Protein AF-A0A5T8BHX0-F1 (afdb_monomer_lite)

pLDDT: mean 75.8, std 11.66, range [43.38, 90.69]

Structure (mmCIF, N/CA/C/O backbone):
data_AF-A0A5T8BHX0-F1
#
_entry.id   AF-A0A5T8BHX0-F1
#
loop_
_atom_site.group_PDB
_atom_site.id
_atom_site.type_symbol
_atom_site.label_atom_id
_atom_site.label_alt_id
_atom_site.label_comp_id
_atom_site.label_asym_id
_atom_site.label_entity_id
_atom_site.label_seq_id
_atom_site.pdbx_PDB_ins_code
_atom_site.Cartn_x
_atom_site.Cartn_y
_atom_site.Cartn_z
_atom_site.occupancy
_atom_site.B_iso_or_equiv
_atom_site.auth_seq_id
_atom_site.auth_comp_id
_atom_site.auth_asym_id
_atom_site.auth_atom_id
_atom_site.pdbx_PDB_model_num
ATOM 1 N N . GLU A 1 1 ? -15.086 -4.095 2.480 1.00 58.72 1 GLU A N 1
ATOM 2 C CA . GLU A 1 1 ? -15.144 -3.227 3.676 1.00 58.72 1 GLU A CA 1
ATOM 3 C C . GLU A 1 1 ? -14.762 -4.026 4.922 1.00 58.72 1 GLU A C 1
ATOM 5 O O . GLU A 1 1 ? -15.613 -4.584 5.597 1.00 58.72 1 GLU A O 1
ATOM 10 N N . LEU A 1 2 ? -13.464 -4.172 5.206 1.00 61.06 2 LEU A N 1
ATOM 11 C CA . LEU A 1 2 ? -13.006 -5.100 6.254 1.00 61.06 2 LEU A CA 1
ATOM 12 C C . LEU A 1 2 ? -13.254 -4.571 7.681 1.00 61.06 2 LEU A C 1
ATOM 14 O O . LEU A 1 2 ? -13.450 -5.350 8.609 1.00 61.06 2 LEU A O 1
ATOM 18 N N . LEU A 1 3 ? -13.249 -3.243 7.832 1.00 58.75 3 LEU A N 1
ATOM 19 C CA . LEU A 1 3 ? -13.418 -2.551 9.111 1.00 58.75 3 LEU A CA 1
ATOM 20 C C . LEU A 1 3 ? -14.867 -2.276 9.487 1.00 58.75 3 LEU A C 1
ATOM 22 O O . LEU A 1 3 ? -15.176 -2.280 10.671 1.00 58.75 3 LEU A O 1
ATOM 26 N N . GLN A 1 4 ? -15.758 -2.091 8.510 1.00 59.72 4 GLN A N 1
ATOM 27 C CA . GLN A 1 4 ? -17.190 -1.988 8.808 1.00 59.72 4 GLN A CA 1
ATOM 28 C C . GLN A 1 4 ? -17.748 -3.305 9.364 1.00 59.72 4 GLN A C 1
ATOM 30 O O . GLN A 1 4 ? -18.643 -3.288 10.198 1.00 59.72 4 GLN A O 1
ATOM 35 N N . ASN A 1 5 ? -17.148 -4.432 8.972 1.00 60.81 5 ASN A N 1
ATOM 36 C CA . ASN A 1 5 ? -17.531 -5.761 9.442 1.00 60.81 5 ASN A CA 1
ATOM 37 C C . ASN A 1 5 ? -16.822 -6.194 10.739 1.00 60.81 5 ASN A 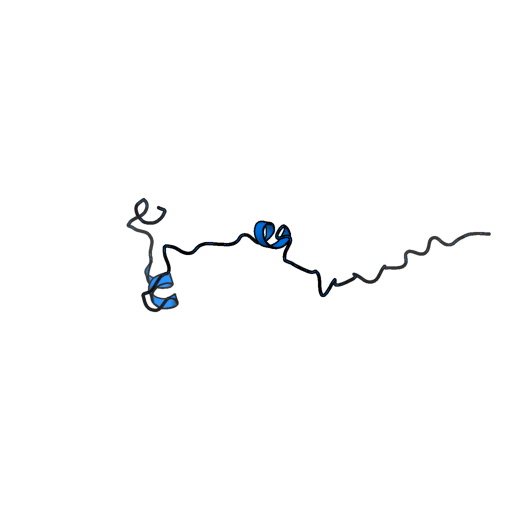C 1
ATOM 39 O O . ASN A 1 5 ? -17.158 -7.244 11.271 1.00 60.81 5 ASN A O 1
ATOM 43 N N . ASN A 1 6 ? -15.839 -5.430 11.242 1.00 64.06 6 ASN A N 1
ATOM 44 C CA . ASN A 1 6 ? -15.087 -5.749 12.465 1.00 64.06 6 ASN A CA 1
ATOM 45 C C . ASN A 1 6 ? -14.795 -4.473 13.278 1.00 64.06 6 ASN A C 1
ATOM 47 O O . ASN A 1 6 ? -13.655 -3.992 13.284 1.00 64.06 6 ASN A O 1
ATOM 51 N N . PRO A 1 7 ? -15.813 -3.912 13.955 1.00 64.25 7 PRO A N 1
ATOM 52 C CA . PRO A 1 7 ? -15.689 -2.662 14.707 1.00 64.25 7 PRO A CA 1
ATOM 53 C C . PRO A 1 7 ? -14.699 -2.737 15.885 1.00 64.25 7 PRO A C 1
ATOM 55 O O . PRO A 1 7 ? -14.123 -1.715 16.250 1.00 64.25 7 PRO A O 1
ATOM 58 N N . ASP A 1 8 ? -14.428 -3.933 16.419 1.00 67.06 8 ASP A N 1
ATOM 59 C CA . ASP A 1 8 ? -13.481 -4.156 17.526 1.00 67.06 8 ASP A CA 1
AT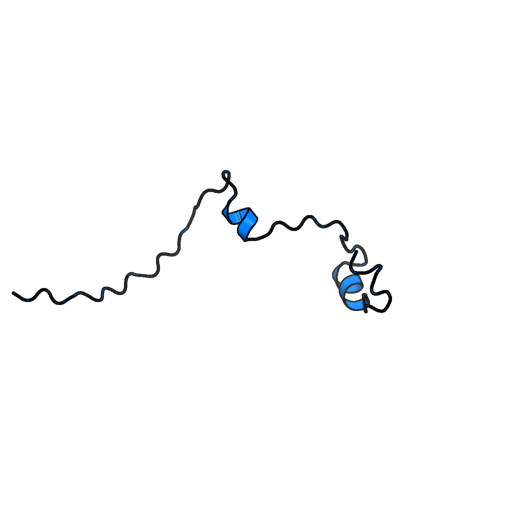OM 60 C C . ASP A 1 8 ? -12.015 -4.316 17.088 1.00 67.06 8 ASP A C 1
ATOM 62 O O . ASP A 1 8 ? -11.121 -4.566 17.906 1.00 67.06 8 ASP A O 1
ATOM 66 N N . ALA A 1 9 ? -11.716 -4.176 15.794 1.00 71.69 9 ALA A N 1
ATOM 67 C CA . ALA A 1 9 ? -10.343 -4.250 15.320 1.00 71.69 9 ALA A CA 1
ATOM 68 C C . ALA A 1 9 ? -9.497 -3.133 15.962 1.00 71.69 9 ALA A C 1
ATOM 70 O O . ALA A 1 9 ? -9.747 -1.938 15.782 1.00 71.69 9 ALA A O 1
ATOM 71 N N . ARG A 1 10 ? -8.451 -3.518 16.704 1.00 73.31 10 ARG A N 1
ATOM 72 C CA . ARG A 1 10 ? -7.543 -2.584 17.390 1.00 73.31 10 ARG A CA 1
ATOM 73 C C . ARG A 1 10 ? -6.731 -1.769 16.378 1.00 73.31 10 ARG A C 1
ATOM 75 O O . ARG A 1 10 ? -5.613 -2.118 16.011 1.00 73.31 10 ARG A O 1
ATOM 82 N N . LEU A 1 11 ? -7.291 -0.640 15.950 1.00 76.75 11 LEU A N 1
ATOM 83 C CA . LEU A 1 11 ? -6.685 0.292 14.996 1.00 76.75 11 LEU A CA 1
ATOM 84 C C . LEU A 1 11 ? -5.581 1.174 15.591 1.00 76.75 11 LEU A C 1
ATOM 86 O O . LEU A 1 11 ? -4.970 1.945 14.858 1.00 76.75 11 LEU A O 1
ATOM 90 N N . THR A 1 12 ? -5.322 1.097 16.896 1.00 81.31 12 THR A N 1
ATOM 91 C CA . THR A 1 12 ? -4.385 1.987 17.598 1.00 81.31 12 THR A CA 1
ATOM 92 C C . THR A 1 12 ? -2.981 1.934 16.998 1.00 81.31 12 THR A C 1
ATOM 94 O O . THR A 1 12 ? -2.389 2.977 16.750 1.00 81.31 12 THR A O 1
ATOM 97 N N . PHE A 1 13 ? -2.487 0.734 16.673 1.00 82.62 13 PHE A N 1
ATOM 98 C CA . PHE A 1 13 ? -1.187 0.552 16.021 1.00 82.62 13 PHE A CA 1
ATOM 99 C C . PHE A 1 13 ? -1.121 1.271 14.664 1.00 82.62 13 PHE A C 1
ATOM 101 O O . PHE A 1 13 ? -0.242 2.096 14.429 1.00 82.62 13 PHE A O 1
ATOM 108 N N . TRP A 1 14 ? -2.101 1.016 13.794 1.00 80.38 14 TRP A N 1
ATOM 109 C CA . TRP A 1 14 ? -2.172 1.600 12.455 1.00 80.38 14 TRP A CA 1
ATOM 110 C C . TRP A 1 14 ? -2.385 3.117 12.490 1.00 80.38 14 TRP A C 1
ATOM 112 O O . TRP A 1 14 ? -1.794 3.842 11.695 1.00 80.38 14 TRP A O 1
ATOM 122 N N . LYS A 1 15 ? -3.181 3.619 13.440 1.00 83.12 15 LYS A N 1
ATOM 123 C CA . LYS A 1 15 ? -3.398 5.057 13.644 1.00 83.12 15 LYS A CA 1
ATOM 124 C C . LYS A 1 15 ? -2.108 5.758 14.062 1.00 83.12 15 LYS A C 1
ATOM 126 O O . LYS A 1 15 ? -1.814 6.810 13.510 1.00 83.12 15 LYS A O 1
ATOM 131 N N . CYS A 1 16 ? -1.314 5.178 14.962 1.00 86.75 16 CYS A N 1
ATOM 132 C CA . CYS A 1 16 ? -0.008 5.743 15.309 1.00 86.75 16 CYS A CA 1
ATOM 133 C C . CYS A 1 16 ? 0.967 5.688 14.124 1.00 86.75 16 CYS A C 1
ATOM 135 O O . CYS A 1 16 ? 1.658 6.664 13.858 1.00 86.75 16 CYS A O 1
ATOM 137 N N . TRP A 1 17 ? 0.979 4.580 13.379 1.00 84.31 17 TRP A N 1
ATOM 138 C CA . TRP A 1 17 ? 1.868 4.387 12.230 1.00 84.31 17 TRP A CA 1
ATOM 139 C C . TRP A 1 17 ? 1.602 5.373 11.081 1.00 84.31 17 TRP A C 1
ATOM 141 O O . TRP A 1 17 ? 2.534 5.867 10.455 1.00 84.31 17 TRP A O 1
ATOM 151 N N . PHE A 1 18 ? 0.333 5.683 10.806 1.00 81.75 18 PHE A N 1
ATOM 152 C CA . PHE A 1 18 ? -0.078 6.594 9.731 1.00 81.75 18 PHE A CA 1
ATOM 153 C C . PHE A 1 18 ? -0.373 8.027 10.210 1.00 81.75 18 PHE A C 1
ATOM 155 O O . PHE A 1 18 ? -1.001 8.791 9.477 1.00 81.75 18 PHE A O 1
ATOM 162 N N . LEU A 1 19 ? 0.019 8.397 11.438 1.00 85.94 19 LEU A N 1
ATOM 163 C CA . LEU A 1 19 ? -0.321 9.696 12.052 1.00 85.94 19 LEU A CA 1
ATOM 164 C C . LEU A 1 19 ? -1.832 10.021 11.953 1.00 85.94 19 LEU A C 1
ATOM 166 O O . LEU A 1 19 ? -2.248 11.152 11.726 1.00 85.94 19 LEU A O 1
ATOM 170 N N . GLY A 1 20 ? -2.680 9.002 12.073 1.00 78.38 20 GLY A N 1
ATOM 171 C CA . GLY A 1 20 ? -4.136 9.104 11.972 1.00 78.38 20 GLY A CA 1
ATOM 172 C C . GLY A 1 20 ? -4.696 9.147 10.545 1.00 78.38 20 GLY A C 1
ATOM 173 O O . GLY A 1 20 ? -5.885 8.884 10.374 1.00 78.38 20 GLY A O 1
ATOM 174 N N . SER A 1 21 ? -3.873 9.382 9.518 1.00 82.06 21 SER A N 1
ATOM 175 C CA . SER A 1 21 ? -4.301 9.440 8.113 1.00 82.06 21 SER A CA 1
ATOM 176 C C . SER A 1 21 ? -4.073 8.104 7.408 1.00 82.06 21 SER A C 1
ATOM 178 O O . SER A 1 21 ? -3.165 7.934 6.594 1.00 82.06 21 SER A O 1
ATOM 180 N N . ILE A 1 22 ? -4.883 7.104 7.763 1.00 81.25 22 ILE A N 1
ATOM 181 C CA . ILE A 1 22 ? -4.808 5.785 7.129 1.00 81.25 22 ILE A CA 1
ATOM 182 C C . ILE A 1 22 ? -5.440 5.883 5.728 1.00 81.25 22 ILE A C 1
ATOM 184 O O . ILE A 1 22 ? -6.628 6.197 5.622 1.00 81.25 22 ILE A O 1
ATOM 188 N N . PRO A 1 23 ? -4.697 5.599 4.642 1.00 78.50 23 PRO A N 1
ATOM 189 C CA . PRO A 1 23 ? -5.233 5.660 3.288 1.00 78.50 23 PRO A CA 1
ATOM 190 C C . PRO A 1 23 ? -6.107 4.430 3.021 1.00 78.50 23 PRO A C 1
ATOM 192 O O . PRO A 1 23 ? -5.649 3.416 2.497 1.00 78.50 23 PRO A O 1
ATOM 195 N N . TRP A 1 24 ? -7.380 4.515 3.404 1.00 80.81 24 TRP A N 1
ATOM 196 C CA . TRP A 1 24 ? -8.350 3.423 3.273 1.00 80.81 24 TRP A CA 1
ATOM 197 C C . TRP A 1 24 ? -8.650 3.040 1.818 1.00 80.81 24 TRP A C 1
ATOM 199 O O . TRP A 1 24 ? -8.925 1.880 1.529 1.00 80.81 24 TRP A O 1
ATOM 209 N N . SER A 1 25 ? -8.555 3.995 0.892 1.00 80.56 25 SER A N 1
ATOM 210 C CA . SER A 1 25 ? -8.817 3.829 -0.544 1.00 80.56 25 SER A CA 1
ATOM 211 C C . SER A 1 25 ? -7.565 3.461 -1.350 1.00 80.56 25 SER A C 1
ATOM 213 O O . SER A 1 25 ? -7.435 3.812 -2.525 1.00 80.56 25 SER A O 1
ATOM 215 N N . ARG A 1 26 ? -6.601 2.769 -0.735 1.00 76.12 26 ARG A N 1
ATOM 216 C CA . ARG A 1 26 ? -5.333 2.460 -1.398 1.00 76.12 26 ARG A CA 1
ATOM 217 C C . ARG A 1 26 ? -5.553 1.492 -2.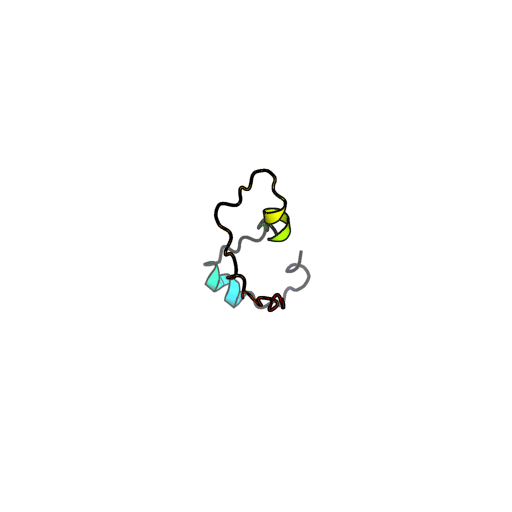563 1.00 76.12 26 ARG A C 1
ATOM 219 O O . ARG A 1 26 ? -5.927 0.338 -2.366 1.00 76.12 26 ARG A O 1
ATOM 226 N N . ARG A 1 27 ? -5.267 1.948 -3.786 1.00 80.06 27 ARG A N 1
ATOM 227 C CA . ARG A 1 27 ? -5.142 1.068 -4.952 1.00 80.06 27 ARG A CA 1
ATOM 228 C C . ARG A 1 27 ? -3.837 0.284 -4.816 1.00 80.06 27 ARG A C 1
ATOM 230 O O . ARG A 1 27 ? -2.753 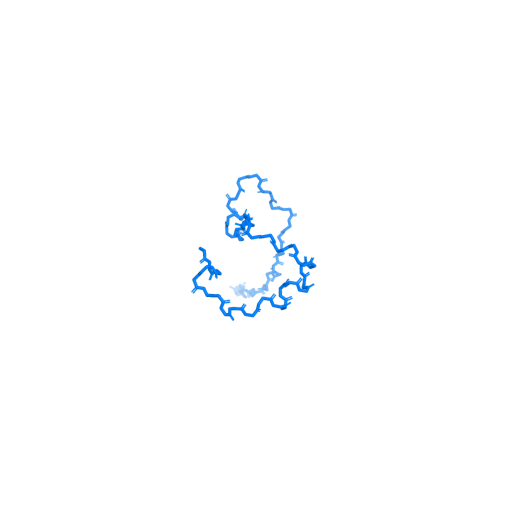0.830 -5.002 1.00 80.06 27 ARG A O 1
ATOM 237 N N . THR A 1 28 ? -3.947 -0.989 -4.463 1.00 85.62 28 THR A N 1
ATOM 238 C CA . THR A 1 28 ? -2.801 -1.900 -4.378 1.00 85.62 28 THR A CA 1
ATOM 239 C C . THR A 1 28 ? -2.506 -2.473 -5.760 1.00 85.62 28 THR A C 1
ATOM 241 O O . THR A 1 28 ? -3.368 -3.113 -6.358 1.00 85.62 28 THR A O 1
ATOM 244 N N . ILE A 1 29 ? -1.288 -2.272 -6.264 1.00 81.69 29 ILE A N 1
ATOM 245 C CA . ILE A 1 29 ? -0.784 -3.008 -7.430 1.00 81.69 29 ILE A CA 1
ATOM 246 C C . ILE A 1 29 ? -0.158 -4.300 -6.906 1.00 81.69 29 ILE A C 1
ATOM 248 O O . ILE A 1 29 ? 0.685 -4.264 -6.010 1.00 81.69 29 ILE A O 1
ATOM 252 N N . THR A 1 30 ? -0.584 -5.450 -7.425 1.00 86.69 30 THR A N 1
ATOM 253 C CA . THR A 1 30 ? 0.004 -6.735 -7.028 1.00 86.69 30 THR A CA 1
ATOM 254 C C . THR A 1 30 ? 1.347 -6.942 -7.736 1.00 86.69 30 THR A C 1
ATOM 256 O O . THR A 1 30 ? 1.489 -6.517 -8.885 1.00 86.69 30 THR A O 1
ATOM 259 N N . PRO A 1 31 ? 2.323 -7.643 -7.127 1.00 86.12 31 PRO A N 1
ATOM 260 C CA . PRO A 1 31 ? 3.597 -7.943 -7.790 1.00 86.12 31 PRO A CA 1
ATOM 261 C C . PRO A 1 31 ? 3.409 -8.626 -9.151 1.00 86.12 31 PRO A C 1
ATOM 263 O O . PRO A 1 31 ? 4.065 -8.286 -10.128 1.00 86.12 31 PRO A O 1
ATOM 266 N N . ALA A 1 32 ? 2.430 -9.528 -9.242 1.00 85.38 32 ALA A N 1
ATOM 267 C CA . ALA A 1 32 ? 2.084 -10.202 -10.487 1.00 85.38 32 ALA A CA 1
ATOM 268 C C . ALA A 1 32 ? 1.493 -9.247 -11.543 1.00 85.38 32 ALA A C 1
ATOM 270 O O . ALA A 1 32 ? 1.729 -9.432 -12.733 1.00 85.38 32 ALA A O 1
ATOM 271 N N . SER A 1 33 ? 0.723 -8.233 -11.127 1.00 87.00 33 SER A N 1
ATOM 272 C CA . SER A 1 33 ? 0.227 -7.189 -12.034 1.00 87.00 33 SER A CA 1
ATOM 273 C C . SER A 1 33 ? 1.355 -6.307 -12.548 1.00 87.00 33 SER A C 1
ATOM 275 O O . SER A 1 33 ? 1.312 -5.905 -13.704 1.00 87.00 33 SER A O 1
ATOM 277 N N . LEU A 1 34 ? 2.347 -6.011 -11.706 1.00 85.75 34 LEU A N 1
ATOM 278 C CA . LEU A 1 34 ? 3.520 -5.250 -12.117 1.00 85.75 34 LEU A CA 1
ATOM 279 C C . LEU A 1 34 ? 4.337 -6.039 -13.149 1.00 85.75 34 LEU A C 1
ATOM 281 O O . LEU A 1 34 ? 4.689 -5.499 -14.185 1.00 85.75 34 LEU A O 1
ATOM 285 N N . TRP A 1 35 ? 4.550 -7.338 -12.923 1.00 85.50 35 TRP A N 1
ATOM 286 C CA . TRP A 1 35 ? 5.340 -8.190 -13.821 1.00 85.50 35 TRP A CA 1
ATOM 287 C C . TRP A 1 35 ? 4.752 -8.353 -15.231 1.00 85.50 35 TRP A C 1
ATOM 289 O O . TRP A 1 35 ? 5.479 -8.618 -16.180 1.00 85.50 35 TRP A O 1
ATOM 299 N N . ARG A 1 36 ? 3.429 -8.225 -15.377 1.00 86.00 36 ARG A N 1
ATOM 300 C CA . ARG A 1 36 ? 2.727 -8.357 -16.666 1.00 86.00 36 ARG A CA 1
ATOM 301 C C . ARG A 1 36 ? 2.533 -7.031 -17.400 1.00 86.00 36 ARG A C 1
ATOM 303 O O . ARG A 1 36 ? 1.859 -7.015 -18.426 1.00 86.00 36 ARG A O 1
ATOM 310 N N . ASN A 1 37 ? 3.033 -5.925 -16.857 1.00 87.31 37 ASN A N 1
ATOM 311 C CA . ASN A 1 37 ? 2.856 -4.619 -17.473 1.00 87.31 37 ASN A CA 1
ATOM 312 C C . ASN A 1 37 ? 3.738 -4.513 -18.737 1.00 87.31 37 ASN A C 1
ATOM 314 O O . ASN A 1 37 ? 4.952 -4.672 -18.612 1.00 87.31 37 ASN A O 1
ATOM 318 N N . PRO A 1 38 ? 3.164 -4.254 -19.931 1.00 88.06 38 PRO A N 1
ATOM 319 C CA . PRO A 1 38 ? 3.930 -4.151 -21.176 1.00 88.06 38 PRO A CA 1
ATOM 320 C C . PRO A 1 38 ? 4.914 -2.973 -21.197 1.00 88.06 38 PRO A C 1
ATOM 322 O O . PRO A 1 38 ? 5.872 -3.014 -21.960 1.00 88.06 38 PRO A O 1
ATOM 325 N N . ASP A 1 39 ? 4.709 -1.962 -20.347 1.00 90.69 39 ASP A N 1
ATOM 326 C CA . ASP A 1 39 ? 5.578 -0.781 -20.259 1.00 90.69 39 ASP A CA 1
ATOM 327 C C . ASP A 1 39 ? 6.820 -1.008 -19.373 1.00 90.69 39 ASP A C 1
ATOM 329 O O . ASP A 1 39 ? 7.609 -0.088 -19.156 1.00 90.69 39 ASP A O 1
ATOM 333 N N . LEU A 1 40 ? 6.987 -2.207 -18.800 1.00 88.75 40 LEU A N 1
ATOM 334 C CA . LEU A 1 40 ? 8.139 -2.544 -17.967 1.00 88.75 40 LEU A CA 1
ATOM 335 C C . LEU A 1 40 ? 9.243 -3.224 -18.781 1.00 88.75 40 LEU A C 1
ATOM 337 O O . LEU A 1 40 ? 9.036 -4.264 -19.399 1.00 88.75 40 LEU A O 1
ATOM 341 N N . GLU A 1 41 ? 10.450 -2.669 -18.690 1.00 89.44 41 GLU A N 1
ATOM 342 C CA . GLU A 1 41 ? 11.663 -3.233 -19.277 1.00 89.44 41 GLU A CA 1
ATOM 343 C C . GLU A 1 41 ? 12.552 -3.862 -18.194 1.00 89.44 41 GLU A C 1
ATOM 345 O O . GLU A 1 41 ? 12.762 -3.305 -17.111 1.00 89.44 41 GLU A O 1
ATOM 350 N N . LEU A 1 42 ? 13.090 -5.047 -18.482 1.00 86.56 42 LEU A N 1
ATOM 351 C CA . LEU A 1 42 ? 14.016 -5.741 -17.594 1.00 86.56 42 LEU A CA 1
ATOM 352 C C . LEU A 1 42 ? 15.426 -5.145 -17.727 1.00 86.56 42 LEU A C 1
ATOM 354 O O . LEU A 1 42 ? 16.176 -5.514 -18.624 1.00 86.56 42 LEU A O 1
ATOM 358 N N . ILE A 1 43 ? 15.810 -4.273 -16.795 1.00 90.25 43 ILE A N 1
ATOM 359 C CA . ILE A 1 43 ? 17.131 -3.612 -16.808 1.00 90.25 43 ILE A CA 1
ATOM 360 C C . ILE A 1 43 ? 18.256 -4.429 -16.152 1.00 90.25 43 ILE A C 1
ATOM 362 O O . ILE A 1 43 ? 19.434 -4.153 -16.364 1.00 90.25 43 ILE A O 1
ATOM 366 N N . TYR A 1 44 ? 17.917 -5.414 -15.318 1.00 87.94 44 TYR A N 1
ATOM 367 C CA . TYR A 1 44 ? 18.895 -6.243 -14.618 1.00 87.94 44 TYR A CA 1
ATOM 368 C C . TYR A 1 44 ? 18.318 -7.620 -14.312 1.00 87.94 44 TYR A C 1
ATOM 370 O O . TYR A 1 44 ? 17.253 -7.742 -13.706 1.00 87.94 44 TYR A O 1
ATOM 378 N N . HIS A 1 45 ? 19.064 -8.658 -14.676 1.00 84.25 45 HIS A N 1
ATOM 379 C CA . HIS A 1 45 ? 18.776 -10.027 -14.281 1.00 84.25 45 HIS A CA 1
ATOM 380 C C . HIS A 1 45 ? 19.991 -10.587 -13.550 1.00 84.25 45 HIS A C 1
ATOM 382 O O . HIS A 1 45 ? 21.070 -10.706 -14.130 1.00 84.25 45 HIS A O 1
ATOM 388 N N . SER A 1 46 ? 19.822 -10.968 -12.282 1.00 83.31 46 SER A N 1
ATOM 389 C CA . SER A 1 46 ? 20.864 -11.702 -11.566 1.00 83.31 46 SER A CA 1
ATOM 390 C C . SER A 1 46 ? 20.950 -13.104 -12.165 1.00 83.31 46 SER A C 1
ATOM 392 O O . SER A 1 46 ? 20.096 -13.959 -11.931 1.00 83.31 46 SER A O 1
ATOM 394 N N . GLN A 1 47 ? 21.927 -13.321 -13.040 1.00 75.75 47 GLN A N 1
ATOM 395 C CA . GLN A 1 47 ? 22.283 -14.653 -13.508 1.00 75.75 47 GLN A CA 1
ATOM 396 C C . GLN A 1 47 ? 22.926 -15.371 -12.319 1.00 75.75 47 GLN A C 1
ATOM 398 O O . GLN A 1 47 ? 23.980 -14.961 -11.830 1.00 75.75 47 GLN A O 1
ATOM 403 N N . LYS A 1 48 ? 22.285 -16.431 -11.818 1.00 74.94 48 LYS A N 1
ATOM 404 C CA . LYS A 1 48 ? 22.975 -17.375 -10.937 1.00 74.94 48 LYS A CA 1
ATOM 405 C C . LYS A 1 48 ? 24.150 -17.917 -11.759 1.00 74.94 48 LYS A C 1
ATOM 407 O O . LYS A 1 48 ? 23.889 -18.334 -12.887 1.00 74.94 48 LYS A O 1
ATOM 412 N N . PRO A 1 49 ? 25.404 -17.871 -11.272 1.00 65.94 49 PRO A N 1
ATOM 413 C CA . PRO A 1 49 ? 26.509 -18.425 -12.033 1.00 65.94 49 PRO A CA 1
ATOM 414 C C . PRO A 1 49 ? 26.156 -19.874 -12.329 1.00 65.94 49 PRO A C 1
ATOM 416 O O . PRO A 1 49 ? 25.816 -20.625 -11.407 1.00 65.94 49 PRO A O 1
ATOM 419 N N . ASP A 1 50 ? 26.153 -20.205 -13.618 1.00 67.31 50 ASP A N 1
ATOM 420 C CA . ASP A 1 50 ? 26.032 -21.567 -14.097 1.00 67.31 50 ASP A CA 1
ATOM 421 C C . ASP A 1 50 ? 27.119 -22.352 -13.366 1.00 67.31 50 ASP A C 1
ATOM 423 O O . ASP A 1 50 ? 28.317 -22.146 -13.585 1.00 67.31 50 ASP A O 1
ATOM 427 N N . ARG A 1 51 ? 26.719 -23.144 -12.365 1.00 64.50 51 ARG A N 1
ATOM 428 C CA . ARG A 1 51 ? 27.638 -24.108 -11.780 1.00 64.50 51 ARG A CA 1
ATOM 429 C C . ARG A 1 51 ? 27.834 -25.093 -12.902 1.00 64.50 51 ARG A C 1
ATOM 431 O O . ARG A 1 51 ? 26.959 -25.916 -13.138 1.00 64.50 51 ARG A O 1
ATOM 438 N N . GLY A 1 52 ? 28.935 -24.904 -13.622 1.00 62.09 52 GLY A N 1
ATOM 439 C CA . GLY A 1 52 ? 29.396 -25.788 -14.666 1.00 62.09 52 GLY A CA 1
ATOM 440 C C . GLY A 1 52 ? 29.617 -27.167 -14.077 1.00 62.09 52 GLY A C 1
ATOM 441 O O . GLY A 1 52 ? 30.749 -27.559 -13.802 1.00 62.09 52 GLY A O 1
ATOM 442 N N . ASP A 1 53 ? 28.533 -27.915 -13.929 1.00 63.16 53 ASP A N 1
ATOM 443 C CA . ASP A 1 53 ? 28.544 -29.357 -13.847 1.00 63.16 53 ASP A CA 1
ATOM 444 C C . ASP A 1 53 ? 28.877 -29.815 -15.267 1.00 63.16 53 ASP A C 1
ATOM 446 O O . ASP A 1 53 ? 28.030 -30.199 -16.070 1.00 63.16 53 ASP A O 1
ATOM 450 N N . SER A 1 54 ? 30.157 -29.642 -15.600 1.00 58.47 54 SER A N 1
ATOM 451 C CA . SER A 1 54 ? 30.775 -30.125 -16.819 1.00 58.47 54 SER A CA 1
ATOM 452 C C . SER A 1 54 ? 30.512 -31.627 -16.881 1.00 58.47 54 SER A C 1
ATOM 454 O O . SER A 1 54 ? 31.041 -32.353 -16.033 1.00 58.47 54 SER A O 1
ATOM 456 N N . PRO A 1 55 ? 29.752 -32.151 -17.860 1.00 55.44 55 PRO A N 1
ATOM 457 C CA . PRO A 1 55 ? 29.834 -33.567 -18.117 1.00 55.44 55 PRO A CA 1
ATOM 458 C C . PRO A 1 55 ? 31.218 -33.770 -18.723 1.00 55.44 55 PRO A C 1
ATOM 460 O O . PRO A 1 55 ? 31.517 -33.261 -19.805 1.00 55.44 55 PRO A O 1
ATOM 463 N N . LEU A 1 56 ? 32.083 -34.459 -17.979 1.00 63.44 56 LEU A N 1
ATOM 464 C CA . LEU A 1 56 ? 33.343 -34.990 -18.475 1.00 63.44 56 LEU A CA 1
ATOM 465 C C . LEU A 1 56 ? 33.066 -35.669 -19.820 1.00 63.44 56 LEU A C 1
ATOM 467 O O . LEU A 1 56 ? 32.517 -36.771 -19.881 1.00 63.44 56 LEU A O 1
ATOM 471 N N . ARG A 1 57 ? 33.392 -34.976 -20.914 1.00 51.53 57 ARG A N 1
ATOM 472 C CA . ARG A 1 57 ? 33.310 -35.522 -22.262 1.00 51.53 57 ARG A CA 1
ATOM 473 C C . ARG A 1 57 ? 34.480 -36.483 -22.396 1.00 51.53 57 ARG A C 1
ATOM 475 O O . ARG A 1 57 ? 35.577 -36.091 -22.775 1.00 51.53 57 ARG A O 1
ATOM 482 N N . GLY A 1 58 ? 34.235 -37.734 -22.026 1.00 59.84 58 GLY A N 1
ATOM 483 C CA . GLY A 1 58 ? 35.110 -38.840 -22.363 1.00 59.84 58 GLY A CA 1
ATOM 484 C C . GLY A 1 58 ? 35.183 -38.991 -23.879 1.00 59.84 58 GLY A C 1
ATOM 485 O O . GLY A 1 58 ? 34.172 -39.271 -24.524 1.00 59.84 58 GLY A O 1
ATOM 486 N N . ARG A 1 59 ? 36.375 -38.783 -24.431 1.00 43.38 59 ARG A N 1
ATOM 487 C CA . ARG A 1 59 ? 37.050 -39.673 -25.381 1.00 43.38 59 ARG A CA 1
ATOM 488 C C . ARG A 1 59 ? 38.442 -39.145 -25.672 1.00 43.38 59 ARG A C 1
ATOM 490 O O . ARG A 1 59 ? 38.545 -37.937 -25.965 1.00 43.38 59 ARG A O 1
#

Organism: Salmonella enterica (NCBI:txid28901)

Sequence (5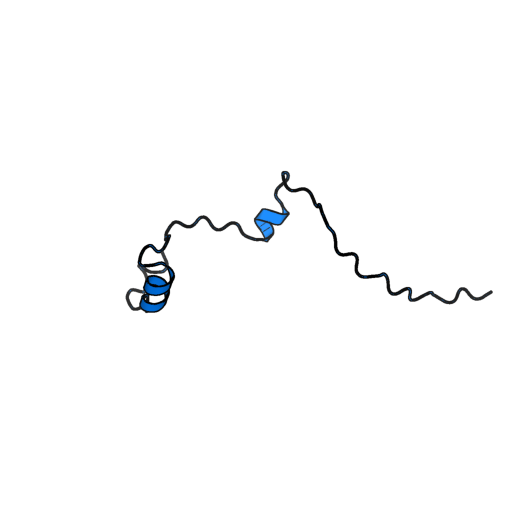9 aa):
ELLQNNPDARLTFWKCWFLGSIPWSRRTITPASLWRNPDLELIYHSQKPDRGDSPLRGR

Radius of gyration: 24.03 Å; chains: 1; bounding box: 55×49×43 Å

Foldseek 3Di:
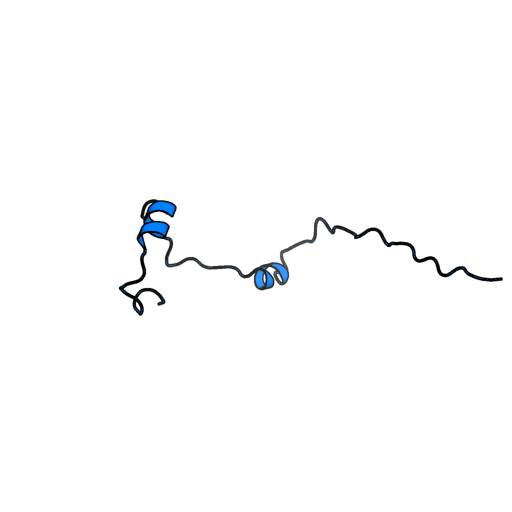DVCVVPVPPPCVVVCVVCVNPDPPVDDDQDPVNVVPDPPDDDPDDPDPPPPCPPPPPDD

Secondary structure (DSSP, 8-state):
-TTTT-TT--THHHHHHTTT---TT--PPPHHHHHT-TT--------------------